Protein AF-A0A9N9W3S1-F1 (afdb_monomer_lite)

Radius of gyration: 17.93 Å; chains: 1; bounding box: 42×35×51 Å

Structure (mmCIF, N/CA/C/O backbone):
data_AF-A0A9N9W3S1-F1
#
_entry.id   AF-A0A9N9W3S1-F1
#
loop_
_atom_site.group_PDB
_atom_site.id
_atom_site.type_symbol
_atom_site.label_atom_id
_atom_site.label_alt_id
_atom_site.label_comp_id
_atom_site.label_asym_id
_atom_site.label_entity_id
_atom_site.label_seq_id
_atom_site.pdbx_PDB_ins_code
_atom_site.Cartn_x
_atom_site.Cartn_y
_atom_site.Cartn_z
_atom_site.occupancy
_atom_site.B_iso_or_equiv
_atom_site.auth_seq_id
_atom_site.auth_comp_id
_atom_site.auth_asym_id
_atom_site.auth_atom_id
_atom_site.pdbx_PDB_model_num
ATOM 1 N N . MET A 1 1 ? -8.218 -24.459 13.771 1.00 39.78 1 MET A N 1
ATOM 2 C CA . MET A 1 1 ? -9.376 -23.558 13.574 1.00 39.78 1 MET A CA 1
ATOM 3 C C . MET A 1 1 ? -9.043 -22.613 12.431 1.00 39.78 1 MET A C 1
ATOM 5 O O . MET A 1 1 ? -7.928 -22.102 12.440 1.00 39.78 1 MET A O 1
ATOM 9 N N . PRO A 1 2 ? -9.924 -22.414 11.437 1.00 50.97 2 PRO A N 1
ATOM 10 C CA . PRO A 1 2 ? -9.680 -21.422 10.394 1.00 50.97 2 PRO A CA 1
ATOM 11 C C . PRO A 1 2 ? -9.572 -20.033 11.036 1.00 50.97 2 PRO A C 1
ATOM 13 O O . PRO A 1 2 ? -10.424 -19.643 11.834 1.00 50.97 2 PRO A O 1
ATOM 16 N N . ILE A 1 3 ? -8.496 -19.307 10.733 1.00 58.09 3 ILE A N 1
ATOM 17 C CA . ILE A 1 3 ? -8.317 -17.929 11.194 1.00 58.09 3 ILE A CA 1
ATOM 18 C C . ILE A 1 3 ? -9.332 -17.070 10.441 1.00 58.09 3 ILE A C 1
ATOM 20 O O . ILE A 1 3 ? -9.244 -16.928 9.224 1.00 58.09 3 ILE A O 1
ATOM 24 N N . SER A 1 4 ? -10.301 -16.496 11.156 1.00 84.06 4 SER A N 1
ATOM 25 C CA . SER A 1 4 ? -11.187 -15.496 10.563 1.00 84.06 4 SER A CA 1
ATOM 26 C C . SER A 1 4 ? -10.412 -14.197 10.343 1.00 84.06 4 SER A C 1
ATOM 28 O O . SER A 1 4 ? -9.833 -13.657 11.293 1.00 84.06 4 SER A O 1
ATOM 30 N N . LEU A 1 5 ? -10.446 -13.656 9.121 1.00 87.50 5 LEU A N 1
ATOM 31 C CA . LEU A 1 5 ? -9.849 -12.352 8.791 1.00 87.50 5 LEU A CA 1
ATOM 32 C C . LEU A 1 5 ? -10.474 -11.191 9.579 1.00 87.50 5 LEU A C 1
ATOM 34 O O . LEU A 1 5 ? -9.869 -10.133 9.698 1.00 87.50 5 LEU A O 1
ATOM 38 N N . THR A 1 6 ? -11.649 -11.400 10.174 1.00 89.38 6 THR A N 1
ATOM 39 C CA . THR A 1 6 ? -12.315 -10.424 11.048 1.00 89.38 6 THR A CA 1
ATOM 40 C C . THR A 1 6 ? -11.832 -10.465 12.498 1.00 89.38 6 THR A C 1
ATOM 42 O O . THR A 1 6 ? -12.217 -9.605 13.293 1.00 89.38 6 THR A O 1
ATOM 45 N N . SER A 1 7 ? -11.006 -11.451 12.870 1.00 91.31 7 SER A N 1
ATOM 46 C CA . SER A 1 7 ? -10.459 -11.545 14.225 1.00 91.31 7 SER A CA 1
ATOM 47 C C . SER A 1 7 ? -9.489 -10.386 14.510 1.00 91.31 7 SER A C 1
ATOM 49 O O . SER A 1 7 ? -8.771 -9.951 13.605 1.00 91.31 7 SER A O 1
ATOM 51 N N . PRO A 1 8 ? -9.397 -9.895 15.762 1.00 90.50 8 PRO A N 1
ATOM 52 C CA . PRO A 1 8 ? -8.533 -8.759 16.090 1.00 90.50 8 PRO A CA 1
ATOM 53 C C . PRO A 1 8 ? -7.064 -8.965 15.703 1.00 90.50 8 PRO A C 1
ATOM 55 O O . PRO A 1 8 ? -6.411 -8.032 15.245 1.00 90.50 8 PRO A O 1
ATOM 58 N N . GLY A 1 9 ? -6.542 -10.185 15.870 1.00 93.00 9 GLY A N 1
ATOM 59 C CA . GLY A 1 9 ? -5.172 -10.525 15.485 1.00 93.00 9 GLY A CA 1
ATOM 60 C C . GLY A 1 9 ? -4.958 -10.481 13.972 1.00 93.00 9 GLY A C 1
ATOM 61 O O . GLY A 1 9 ? -3.988 -9.882 13.513 1.00 93.00 9 GLY A O 1
ATOM 62 N N . ALA A 1 10 ? -5.887 -11.052 13.197 1.00 94.06 10 ALA A N 1
ATOM 63 C CA . ALA A 1 10 ? -5.798 -11.055 11.739 1.00 94.06 10 ALA A CA 1
ATOM 64 C C . ALA A 1 10 ? -5.897 -9.640 11.151 1.00 94.06 10 ALA A C 1
ATOM 66 O O . ALA A 1 10 ? -5.109 -9.290 10.278 1.00 94.06 10 ALA A O 1
ATOM 67 N N . LEU A 1 11 ? -6.789 -8.798 11.677 1.00 95.00 11 LEU A N 1
ATOM 68 C CA . LEU A 1 11 ? -6.901 -7.397 11.257 1.00 95.00 11 LEU A CA 1
ATOM 69 C C . LEU A 1 11 ? -5.643 -6.590 11.562 1.00 95.00 11 LEU A C 1
ATOM 71 O O . LEU A 1 11 ? -5.178 -5.842 10.708 1.00 95.00 11 LEU A O 1
ATOM 75 N N . LYS A 1 12 ? -5.059 -6.755 12.758 1.00 95.88 12 LYS A N 1
ATOM 76 C CA . LYS A 1 12 ? -3.783 -6.106 13.095 1.00 95.88 12 LYS A CA 1
ATOM 77 C C . LYS A 1 12 ? -2.692 -6.514 12.109 1.00 95.88 12 LYS A C 1
ATOM 79 O O . LYS A 1 12 ? -1.964 -5.653 11.626 1.00 95.88 12 LYS A O 1
ATOM 84 N N . ALA A 1 13 ? -2.604 -7.804 11.783 1.00 96.94 13 ALA A N 1
ATOM 85 C CA . ALA A 1 13 ? -1.651 -8.299 10.796 1.00 96.94 13 ALA A CA 1
ATOM 86 C C . ALA A 1 13 ? -1.916 -7.722 9.395 1.00 96.94 13 ALA A C 1
ATOM 88 O O . ALA A 1 13 ? -0.971 -7.332 8.715 1.00 96.94 13 ALA A O 1
ATOM 89 N N . LEU A 1 14 ? -3.182 -7.606 8.986 1.00 97.44 14 LEU A N 1
ATOM 90 C CA . LEU A 1 14 ? -3.565 -7.042 7.693 1.00 97.44 14 LEU A CA 1
ATOM 91 C C . LEU A 1 14 ? -3.226 -5.549 7.588 1.00 97.44 14 LEU A C 1
ATOM 93 O O . LEU A 1 14 ? -2.593 -5.134 6.618 1.00 97.44 14 LEU A O 1
ATOM 97 N N . TYR A 1 15 ? -3.563 -4.743 8.599 1.00 98.19 15 TYR A N 1
ATOM 98 C CA . TYR A 1 15 ? -3.175 -3.330 8.630 1.00 98.19 15 TYR A CA 1
ATOM 99 C C . TYR A 1 15 ? -1.659 -3.150 8.706 1.00 98.19 15 TYR A C 1
ATOM 101 O O . TYR A 1 15 ? -1.127 -2.270 8.039 1.00 98.19 15 TYR A O 1
ATOM 109 N N . ALA A 1 16 ? -0.945 -3.991 9.460 1.00 98.25 16 ALA A N 1
ATOM 110 C CA . ALA A 1 16 ? 0.516 -3.975 9.478 1.00 98.25 16 ALA A CA 1
ATOM 111 C C . ALA A 1 16 ? 1.109 -4.317 8.105 1.00 98.25 16 ALA A C 1
ATOM 113 O O . ALA A 1 16 ? 2.039 -3.650 7.658 1.00 98.25 16 ALA A O 1
ATOM 114 N N . GLY A 1 17 ? 0.546 -5.310 7.414 1.00 97.81 17 GLY A N 1
ATOM 115 C CA . GLY A 1 17 ? 0.931 -5.666 6.053 1.00 97.81 17 GLY A CA 1
ATOM 116 C C . GLY A 1 17 ? 0.729 -4.509 5.075 1.00 97.81 17 GLY A C 1
ATOM 117 O O . GLY A 1 17 ? 1.677 -4.131 4.392 1.00 97.81 17 GLY A O 1
ATOM 118 N N . ASN A 1 18 ? -0.453 -3.888 5.077 1.00 98.31 18 ASN A N 1
ATOM 119 C CA . ASN A 1 18 ? -0.741 -2.707 4.258 1.00 98.31 18 ASN A CA 1
ATOM 120 C C . ASN A 1 18 ? 0.171 -1.520 4.607 1.00 98.31 18 ASN A C 1
ATOM 122 O O . ASN A 1 18 ? 0.714 -0.873 3.715 1.00 98.31 18 ASN A O 1
ATOM 126 N N . ALA A 1 19 ? 0.399 -1.254 5.896 1.00 98.19 19 ALA A N 1
ATOM 127 C CA . ALA A 1 19 ? 1.301 -0.198 6.345 1.00 98.19 19 ALA A CA 1
ATOM 128 C C . ALA A 1 19 ? 2.721 -0.414 5.809 1.00 98.19 19 ALA A C 1
ATOM 130 O O . ALA A 1 19 ? 3.317 0.512 5.259 1.00 98.19 19 ALA A O 1
ATOM 131 N N . LEU A 1 20 ? 3.250 -1.636 5.915 1.00 98.00 20 LEU A N 1
ATOM 132 C CA . LEU A 1 20 ? 4.561 -1.987 5.371 1.00 98.00 20 LEU A CA 1
ATOM 133 C C . LEU A 1 20 ? 4.587 -1.885 3.847 1.00 98.00 20 LEU A C 1
ATOM 135 O O . LEU A 1 20 ? 5.553 -1.363 3.291 1.00 98.00 20 LEU A O 1
ATOM 139 N N . TRP A 1 21 ? 3.537 -2.358 3.177 1.00 96.69 21 TRP A N 1
ATOM 140 C CA . TRP A 1 21 ? 3.443 -2.3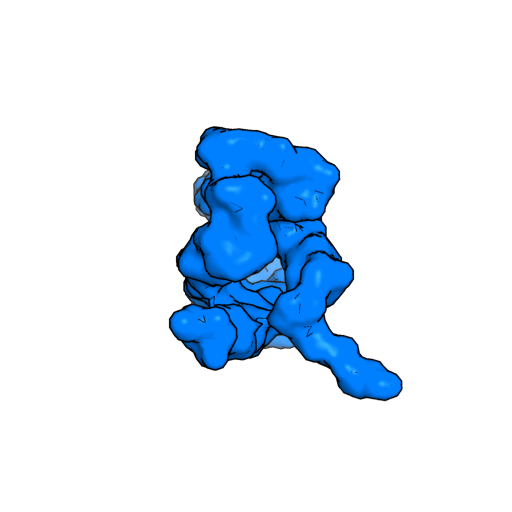61 1.724 1.00 96.69 21 TRP A CA 1
ATOM 141 C C . TRP A 1 21 ? 3.454 -0.944 1.152 1.00 96.69 21 TRP A C 1
ATOM 143 O O . TRP A 1 21 ? 4.368 -0.588 0.407 1.00 96.69 21 TRP A O 1
ATOM 153 N N . PHE A 1 22 ? 2.517 -0.101 1.583 1.00 97.19 22 PHE A N 1
ATOM 154 C CA . PHE A 1 22 ? 2.404 1.270 1.097 1.00 97.19 22 PHE A CA 1
ATOM 155 C C . PHE A 1 22 ? 3.572 2.156 1.539 1.00 97.19 22 PHE A C 1
ATOM 157 O O . PHE A 1 22 ? 4.035 2.982 0.753 1.00 97.19 22 PHE A O 1
ATOM 164 N N . SER A 1 23 ? 4.125 1.952 2.743 1.00 97.62 23 SER A N 1
ATOM 165 C CA . SER A 1 23 ? 5.349 2.662 3.154 1.00 97.62 23 SER A CA 1
ATOM 166 C C . SER A 1 23 ? 6.548 2.247 2.307 1.00 97.62 23 SER A C 1
ATOM 168 O O . SER A 1 23 ? 7.360 3.086 1.917 1.00 97.62 23 SER A O 1
ATOM 170 N N . SER A 1 24 ? 6.661 0.955 1.987 1.00 95.31 24 SER A N 1
ATOM 171 C CA . SER A 1 24 ? 7.709 0.454 1.102 1.00 95.31 24 SER A CA 1
ATOM 172 C C . SER A 1 24 ? 7.567 1.040 -0.300 1.00 95.31 24 SER A C 1
ATOM 174 O O . SER A 1 24 ? 8.564 1.514 -0.846 1.00 95.31 24 SER A O 1
ATOM 176 N N . ALA A 1 25 ? 6.352 1.063 -0.857 1.00 93.50 25 ALA A N 1
ATOM 177 C CA . ALA A 1 25 ? 6.066 1.673 -2.152 1.00 93.50 25 ALA A CA 1
ATOM 178 C C . ALA A 1 25 ? 6.430 3.164 -2.157 1.00 93.50 25 ALA A C 1
ATOM 180 O O . ALA A 1 25 ? 7.164 3.602 -3.040 1.00 93.50 25 ALA A O 1
ATOM 181 N N . PHE A 1 26 ? 6.024 3.918 -1.129 1.00 95.69 26 PHE A N 1
ATOM 182 C CA . PHE A 1 26 ? 6.416 5.317 -0.957 1.00 95.69 26 PHE A CA 1
ATOM 183 C C . PHE A 1 26 ? 7.937 5.482 -0.976 1.00 95.69 26 PHE A C 1
ATOM 185 O O . PHE A 1 26 ? 8.463 6.173 -1.843 1.00 95.69 26 PHE A O 1
ATOM 192 N N . VAL A 1 27 ? 8.667 4.799 -0.089 1.00 96.12 27 VAL A N 1
ATOM 193 C CA . VAL A 1 27 ? 10.126 4.964 0.021 1.00 96.12 27 VAL A CA 1
ATOM 194 C C . VAL A 1 27 ? 10.838 4.588 -1.278 1.00 96.12 27 VAL A C 1
ATOM 196 O O . VAL A 1 27 ? 11.732 5.293 -1.750 1.00 96.12 27 VAL A O 1
ATOM 199 N N . HIS A 1 28 ? 10.465 3.455 -1.863 1.00 93.44 28 HIS A N 1
ATOM 200 C CA . HIS A 1 28 ? 11.177 2.920 -3.009 1.00 93.44 28 HIS A CA 1
ATOM 201 C C . HIS A 1 28 ? 10.850 3.657 -4.305 1.00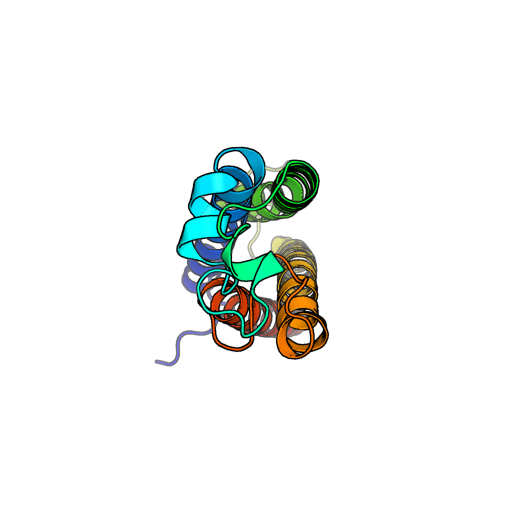 93.44 28 HIS A C 1
ATOM 203 O O . HIS A 1 28 ? 11.744 3.837 -5.132 1.00 93.44 28 HIS A O 1
ATOM 209 N N . PHE A 1 29 ? 9.605 4.090 -4.493 1.00 92.50 29 PHE A N 1
ATOM 210 C CA . PHE A 1 29 ? 9.209 4.788 -5.712 1.00 92.50 29 PHE A CA 1
ATOM 211 C C . PHE A 1 29 ? 9.548 6.279 -5.630 1.00 92.50 29 PHE A C 1
ATOM 213 O O . PHE A 1 29 ? 9.971 6.841 -6.634 1.00 92.50 29 PHE A O 1
ATOM 220 N N . ALA A 1 30 ? 9.463 6.899 -4.446 1.00 94.31 30 ALA A N 1
ATOM 221 C CA . ALA A 1 30 ? 9.765 8.321 -4.271 1.00 94.31 30 ALA A CA 1
ATOM 222 C C . ALA A 1 30 ? 11.259 8.652 -4.189 1.00 94.31 30 ALA A C 1
ATOM 224 O O . ALA A 1 30 ? 11.653 9.740 -4.605 1.00 94.31 30 ALA A O 1
ATOM 225 N N . PHE A 1 31 ? 12.096 7.738 -3.684 1.00 94.62 31 PHE A N 1
ATOM 226 C CA . PHE A 1 31 ? 13.511 8.046 -3.419 1.00 94.62 31 PHE A CA 1
ATOM 227 C C . PHE A 1 31 ? 14.505 7.043 -4.011 1.00 94.62 31 PHE A C 1
ATOM 229 O O . PHE A 1 31 ? 15.715 7.238 -3.903 1.00 94.62 31 PHE A O 1
ATOM 236 N N . ARG A 1 32 ? 14.038 5.925 -4.586 1.00 94.00 32 ARG A N 1
ATOM 237 C CA . ARG A 1 32 ? 14.909 4.856 -5.113 1.00 94.00 32 ARG A CA 1
ATOM 238 C C . ARG A 1 32 ? 14.523 4.421 -6.528 1.00 94.00 32 ARG A C 1
ATOM 240 O O . ARG A 1 32 ? 14.635 3.242 -6.871 1.00 94.00 32 ARG A O 1
ATOM 247 N N . GLN A 1 33 ? 14.126 5.378 -7.361 1.00 92.06 33 GLN A N 1
ATOM 248 C CA . GLN A 1 33 ? 13.639 5.189 -8.729 1.00 92.06 33 GLN A CA 1
ATOM 249 C C . GLN A 1 33 ? 14.589 4.329 -9.568 1.00 92.06 33 GLN A C 1
ATOM 251 O O . GLN A 1 33 ? 14.183 3.284 -10.072 1.00 92.06 33 GLN A O 1
ATOM 256 N N . THR A 1 34 ? 15.872 4.697 -9.647 1.00 90.88 34 THR A N 1
ATOM 257 C CA . THR A 1 34 ? 16.893 3.953 -10.409 1.00 90.88 34 THR A CA 1
ATOM 258 C C . THR A 1 34 ? 16.998 2.496 -9.964 1.00 90.88 34 THR A C 1
ATOM 260 O O . THR A 1 34 ? 17.043 1.576 -10.787 1.00 90.88 34 THR A O 1
ATOM 263 N N . PHE A 1 35 ? 17.009 2.263 -8.649 1.00 90.69 35 PHE A N 1
ATOM 264 C CA . PHE A 1 35 ? 17.083 0.919 -8.082 1.00 90.69 35 PHE A CA 1
ATOM 265 C C . PHE A 1 35 ? 15.858 0.093 -8.472 1.00 90.69 35 PHE A C 1
ATOM 267 O O . PHE A 1 35 ? 15.995 -1.052 -8.907 1.00 90.69 35 PHE A O 1
ATOM 274 N N . ILE A 1 36 ? 14.665 0.672 -8.352 1.00 89.06 36 ILE A N 1
ATOM 275 C CA . ILE A 1 36 ? 13.429 -0.029 -8.670 1.00 89.06 36 ILE A CA 1
ATOM 276 C C . ILE A 1 36 ? 13.293 -0.300 -10.164 1.00 89.06 36 ILE A C 1
ATOM 278 O O . ILE A 1 36 ? 12.989 -1.433 -10.538 1.00 89.06 36 ILE A O 1
ATOM 282 N N . MET A 1 37 ? 13.604 0.673 -11.015 1.00 86.94 37 MET A N 1
ATOM 283 C CA . MET A 1 37 ? 13.628 0.476 -12.462 1.00 86.94 37 MET A CA 1
ATOM 284 C C . MET A 1 37 ? 14.568 -0.663 -12.851 1.00 86.94 37 MET A C 1
ATOM 286 O O . MET A 1 37 ? 14.195 -1.545 -13.618 1.00 86.94 37 MET A O 1
ATOM 290 N N . THR A 1 38 ? 15.750 -0.729 -12.245 1.00 86.06 38 THR A N 1
ATOM 291 C CA . THR A 1 38 ? 16.720 -1.797 -12.527 1.00 86.06 38 THR A CA 1
ATOM 292 C C . THR A 1 38 ? 16.247 -3.169 -12.035 1.00 86.06 38 THR A C 1
ATOM 294 O O . THR A 1 38 ? 16.498 -4.199 -12.673 1.00 86.06 38 THR A O 1
ATOM 297 N N . LYS A 1 39 ? 15.593 -3.206 -10.870 1.00 84.00 39 LYS A N 1
ATOM 298 C CA . LYS A 1 39 ? 15.254 -4.453 -10.176 1.00 84.00 39 LYS A CA 1
ATOM 299 C C . LYS A 1 39 ? 13.923 -5.051 -10.619 1.00 84.00 39 LYS A C 1
ATOM 301 O O . LYS A 1 39 ? 13.828 -6.272 -10.725 1.00 84.00 39 LYS A O 1
ATOM 306 N N . LEU A 1 40 ? 12.907 -4.215 -10.813 1.00 80.00 40 LEU A N 1
ATOM 307 C CA . LEU A 1 40 ? 11.516 -4.635 -10.999 1.00 80.00 40 LEU A CA 1
ATOM 308 C C . LEU A 1 40 ? 11.005 -4.389 -12.419 1.00 80.00 40 LEU A C 1
ATOM 310 O O . LEU A 1 40 ? 10.126 -5.127 -12.866 1.00 80.00 40 LEU A O 1
ATOM 314 N N . SER A 1 41 ? 11.565 -3.425 -13.159 1.00 77.69 41 SER A N 1
ATOM 315 C CA . SER A 1 41 ? 11.185 -3.264 -14.562 1.00 77.69 41 SER A CA 1
ATOM 316 C C . SER A 1 41 ? 11.735 -4.421 -15.407 1.00 77.69 41 SER A C 1
ATOM 318 O O . SER A 1 41 ? 12.853 -4.909 -15.211 1.00 77.69 41 SER A O 1
ATOM 320 N N . LYS A 1 42 ? 10.955 -4.853 -16.402 1.00 78.69 42 LYS A N 1
ATOM 321 C CA . LYS A 1 42 ? 11.388 -5.854 -17.393 1.00 78.69 42 LYS A CA 1
ATOM 322 C C . LYS A 1 42 ? 12.076 -5.223 -18.611 1.00 78.69 42 LYS A C 1
ATOM 324 O O . LYS A 1 42 ? 12.280 -5.901 -19.615 1.00 78.69 42 LYS A O 1
ATOM 329 N N . ARG A 1 43 ? 12.464 -3.943 -18.537 1.00 81.62 43 ARG A N 1
ATOM 330 C CA . ARG A 1 43 ? 13.045 -3.195 -19.669 1.00 81.62 43 ARG A CA 1
ATOM 331 C C . ARG A 1 43 ? 14.376 -3.770 -20.135 1.00 81.62 43 ARG A C 1
ATOM 333 O O . ARG A 1 43 ? 14.584 -3.908 -21.333 1.00 81.62 43 ARG A O 1
ATOM 340 N N . LYS A 1 44 ? 15.220 -4.224 -19.200 1.00 81.44 44 LYS A N 1
ATOM 341 C CA . LYS A 1 44 ? 16.495 -4.906 -19.500 1.00 81.44 44 LYS A CA 1
ATOM 342 C C . LYS A 1 44 ? 16.343 -6.168 -20.365 1.00 81.44 44 LYS A C 1
ATOM 344 O O . LYS A 1 44 ? 17.298 -6.589 -21.002 1.00 81.44 44 LYS A O 1
ATOM 349 N N . THR A 1 45 ? 15.153 -6.769 -20.379 1.00 82.31 45 THR A N 1
ATOM 350 C CA . THR A 1 45 ? 14.812 -7.957 -21.177 1.00 82.31 45 THR A CA 1
ATOM 351 C C . THR A 1 45 ? 13.768 -7.659 -22.261 1.00 82.31 45 THR A C 1
ATOM 353 O O . THR A 1 45 ? 13.207 -8.595 -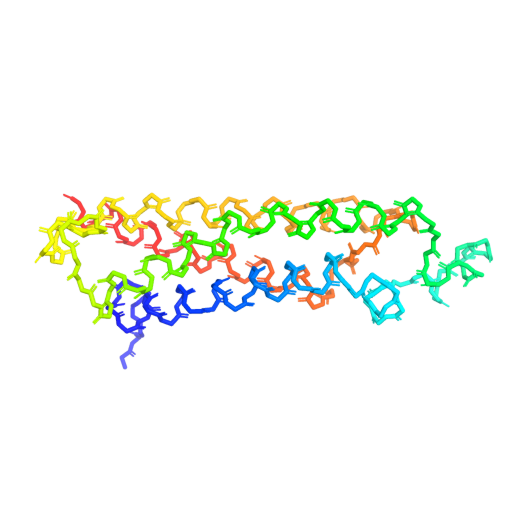22.819 1.00 82.31 45 THR A O 1
ATOM 356 N N . SER A 1 46 ? 13.448 -6.390 -22.544 1.00 82.12 46 SER A N 1
ATOM 357 C CA . SER A 1 46 ? 12.459 -6.032 -23.576 1.00 82.12 46 SER A CA 1
ATOM 358 C C . SER A 1 46 ? 12.949 -6.450 -24.962 1.00 82.12 46 SER A C 1
ATOM 360 O O . SER A 1 46 ? 14.135 -6.357 -25.252 1.00 82.12 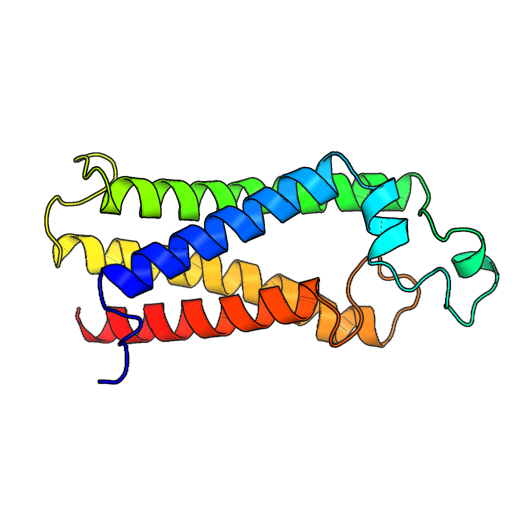46 SER A O 1
ATOM 362 N N . GLY A 1 47 ? 12.046 -6.866 -25.852 1.00 83.19 47 GLY A N 1
ATOM 363 C CA . GLY A 1 47 ? 12.398 -7.119 -27.256 1.00 83.19 47 GLY A CA 1
ATOM 364 C C . GLY A 1 47 ? 12.804 -5.852 -28.022 1.00 83.19 47 GLY A C 1
ATOM 365 O O . GLY A 1 47 ? 13.373 -5.947 -29.103 1.00 83.19 47 GLY A O 1
ATOM 366 N N . ASN A 1 48 ? 12.537 -4.667 -27.466 1.00 85.25 48 ASN A N 1
ATOM 367 C CA . ASN A 1 48 ? 12.853 -3.384 -28.072 1.00 85.25 48 ASN A CA 1
ATOM 368 C C . ASN A 1 48 ? 14.213 -2.853 -27.579 1.00 85.25 48 ASN A C 1
ATOM 370 O O . ASN A 1 48 ? 14.392 -2.546 -26.397 1.0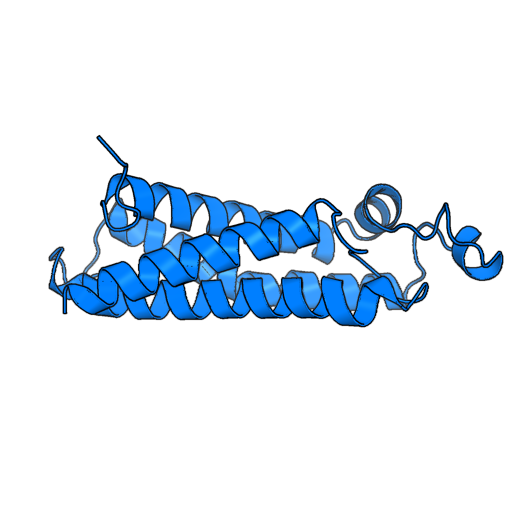0 85.25 48 ASN A O 1
ATOM 374 N N . GLU A 1 49 ? 15.157 -2.681 -28.507 1.00 87.25 49 GLU A N 1
ATOM 375 C CA . GLU A 1 49 ? 16.520 -2.209 -28.225 1.00 87.25 49 GLU A CA 1
ATOM 376 C C . GLU A 1 49 ? 16.575 -0.814 -27.584 1.00 87.25 49 GLU A C 1
ATOM 378 O O . GLU A 1 49 ? 17.460 -0.541 -26.771 1.00 87.25 49 GLU A O 1
ATOM 383 N N . ILE A 1 50 ? 15.609 0.063 -27.878 1.00 86.62 50 ILE A N 1
ATOM 384 C CA . ILE A 1 50 ? 15.522 1.389 -27.253 1.00 86.62 50 ILE A CA 1
ATOM 385 C C . ILE A 1 50 ? 15.237 1.241 -25.751 1.00 86.62 50 ILE A C 1
ATOM 387 O O . ILE A 1 50 ? 15.901 1.861 -24.921 1.00 86.62 50 ILE A O 1
ATOM 391 N N . PHE A 1 51 ? 14.293 0.376 -25.372 1.00 84.62 51 PHE A N 1
ATOM 392 C CA . PHE A 1 51 ? 13.926 0.180 -23.966 1.00 84.62 51 PHE A CA 1
ATOM 393 C C . PHE A 1 51 ? 14.972 -0.605 -23.178 1.00 84.62 51 PHE A C 1
ATOM 395 O O . PHE A 1 51 ? 15.188 -0.295 -22.007 1.00 84.62 51 PHE A O 1
ATOM 402 N N . LYS A 1 52 ? 15.674 -1.549 -23.816 1.00 86.19 52 LYS A N 1
ATOM 403 C CA . LYS A 1 52 ? 16.838 -2.221 -23.219 1.00 86.19 52 LYS A CA 1
ATOM 404 C C . LYS A 1 52 ? 17.923 -1.230 -22.804 1.00 86.19 52 LYS A C 1
ATOM 406 O O . LYS A 1 52 ? 18.418 -1.313 -21.681 1.00 86.19 52 LYS A O 1
ATOM 411 N N . LYS A 1 53 ? 18.256 -0.267 -23.672 1.00 87.50 53 LYS A N 1
ATOM 412 C CA . LYS A 1 53 ? 19.254 0.779 -23.379 1.00 87.50 53 LYS A CA 1
ATOM 413 C C . LYS A 1 53 ? 18.825 1.709 -22.240 1.00 87.50 53 LYS A C 1
ATOM 415 O O . LYS A 1 53 ? 19.675 2.249 -21.544 1.00 87.50 53 LYS A O 1
ATOM 420 N N . MET A 1 54 ? 17.520 1.838 -21.999 1.00 86.31 54 MET A N 1
ATOM 421 C CA . MET A 1 54 ? 16.936 2.632 -20.910 1.00 86.31 54 MET A CA 1
ATOM 422 C C . MET A 1 54 ? 16.457 1.760 -19.738 1.00 86.31 54 MET A C 1
ATOM 424 O O . MET A 1 54 ? 15.416 2.027 -19.129 1.00 86.31 54 MET A O 1
ATOM 428 N N . ALA A 1 55 ? 17.211 0.709 -19.399 1.00 85.75 55 ALA A N 1
ATOM 429 C CA . ALA A 1 55 ? 16.860 -0.219 -18.321 1.00 85.75 55 ALA A CA 1
ATOM 430 C C . ALA A 1 55 ? 16.644 0.468 -16.958 1.00 85.75 55 ALA A C 1
ATOM 432 O O . ALA A 1 55 ? 15.821 0.015 -16.165 1.00 85.75 55 ALA A O 1
ATOM 433 N N . GLN A 1 56 ? 17.349 1.572 -16.698 1.00 88.81 56 GLN A N 1
ATOM 434 C CA . GLN A 1 56 ? 17.231 2.352 -15.462 1.00 88.81 56 GLN A CA 1
ATOM 435 C C . GLN A 1 56 ? 16.117 3.413 -15.501 1.00 88.81 56 GLN A C 1
ATOM 437 O O . GLN A 1 56 ? 15.864 4.068 -14.491 1.00 88.81 56 GLN A O 1
ATOM 442 N N . GLY A 1 57 ? 15.424 3.568 -16.633 1.00 87.75 57 GLY A N 1
ATOM 443 C CA . GLY A 1 57 ? 14.533 4.702 -16.872 1.00 87.75 57 GLY A CA 1
ATOM 444 C C . GLY A 1 57 ? 15.270 5.970 -17.298 1.00 87.75 57 GLY A C 1
ATOM 445 O O . GLY A 1 57 ? 16.493 6.043 -17.235 1.00 87.75 57 GLY A O 1
ATOM 446 N N . ASP A 1 58 ? 14.492 6.947 -17.750 1.00 89.06 58 ASP A N 1
ATOM 447 C CA . ASP A 1 58 ? 14.918 8.336 -17.945 1.00 89.06 58 ASP A CA 1
ATOM 448 C C . ASP A 1 58 ? 14.242 9.231 -16.884 1.00 89.06 58 ASP A C 1
ATOM 450 O O . ASP A 1 58 ? 13.496 8.731 -16.033 1.00 89.06 58 ASP A O 1
ATOM 454 N N . GLY A 1 59 ? 14.472 10.546 -16.955 1.00 89.56 59 GLY A N 1
ATOM 455 C CA . GLY A 1 59 ? 13.885 11.516 -16.024 1.00 89.56 59 GLY A CA 1
ATOM 456 C C . GLY A 1 59 ? 12.359 11.438 -15.933 1.00 89.56 59 GLY A C 1
ATOM 457 O O . GLY A 1 59 ? 11.823 11.407 -14.830 1.00 89.56 59 GLY A O 1
ATOM 458 N N . TRP A 1 60 ? 11.653 11.259 -17.057 1.00 89.56 60 TRP A N 1
ATOM 459 C CA . TRP A 1 60 ? 10.193 11.133 -17.037 1.00 89.56 60 TRP A CA 1
ATOM 460 C C . TRP A 1 60 ? 9.722 9.908 -16.266 1.00 89.56 60 TRP A C 1
ATOM 462 O O . TRP A 1 60 ? 8.735 9.968 -15.533 1.00 89.56 60 TRP A O 1
ATOM 472 N N . HIS A 1 61 ? 10.428 8.786 -16.407 1.00 89.19 61 HIS A N 1
ATOM 473 C CA . HIS A 1 61 ? 10.086 7.594 -15.638 1.00 89.19 61 HIS A CA 1
ATOM 474 C C . HIS A 1 61 ? 10.295 7.844 -14.144 1.00 89.19 61 HIS A C 1
ATOM 476 O O . HIS A 1 61 ? 9.489 7.391 -13.337 1.00 89.19 61 HIS A O 1
ATOM 482 N N . HIS A 1 62 ? 11.355 8.561 -13.770 1.00 91.94 62 HIS A N 1
ATOM 483 C CA . HIS A 1 62 ? 11.659 8.849 -12.369 1.00 91.94 62 HIS A CA 1
ATOM 484 C C . HIS A 1 62 ? 10.641 9.808 -11.748 1.00 91.94 62 HIS A C 1
ATOM 486 O O . HIS A 1 62 ? 10.201 9.554 -10.627 1.00 91.94 62 HIS A O 1
ATOM 492 N N . ASP A 1 63 ? 10.189 10.820 -12.487 1.00 93.12 63 ASP A N 1
ATOM 493 C CA . ASP A 1 63 ? 9.147 11.750 -12.039 1.00 93.12 63 ASP A CA 1
ATOM 494 C C . ASP A 1 63 ? 7.804 11.040 -11.831 1.00 93.12 63 ASP A C 1
ATOM 496 O O . ASP A 1 63 ? 7.145 11.219 -10.804 1.00 93.12 63 ASP A O 1
ATOM 500 N N . ILE A 1 64 ? 7.420 10.158 -12.763 1.00 90.25 64 ILE A N 1
ATOM 501 C CA . ILE A 1 64 ? 6.202 9.349 -12.624 1.00 90.25 64 ILE A CA 1
ATOM 502 C C . ILE A 1 64 ? 6.310 8.426 -11.408 1.00 90.25 64 ILE A C 1
ATOM 504 O O . ILE A 1 64 ? 5.359 8.315 -10.637 1.00 90.25 64 ILE A O 1
ATOM 508 N N . LEU A 1 65 ? 7.461 7.781 -11.194 1.00 90.81 65 LEU A N 1
ATOM 509 C CA . LEU A 1 65 ? 7.669 6.959 -10.001 1.00 90.81 65 LEU A CA 1
ATOM 510 C C . LEU A 1 65 ? 7.613 7.776 -8.717 1.00 90.81 65 LEU A C 1
ATOM 512 O O . LEU A 1 65 ? 7.008 7.321 -7.749 1.00 90.81 65 LEU A O 1
ATOM 516 N N . ALA A 1 66 ? 8.173 8.984 -8.717 1.00 94.06 66 ALA A N 1
ATOM 517 C CA . ALA A 1 66 ? 8.097 9.866 -7.567 1.00 94.06 66 ALA A CA 1
ATOM 518 C C . ALA A 1 66 ? 6.645 10.196 -7.211 1.00 94.06 66 ALA A C 1
ATOM 520 O O . ALA A 1 66 ? 6.233 10.054 -6.058 1.00 94.06 66 ALA A O 1
ATOM 521 N N . TYR A 1 67 ? 5.855 10.549 -8.225 1.00 93.12 67 TYR A N 1
ATOM 522 C CA . TYR A 1 67 ? 4.435 10.836 -8.078 1.00 93.12 67 TYR A CA 1
ATOM 523 C C . TYR A 1 67 ? 3.646 9.619 -7.572 1.00 93.12 67 TYR A C 1
ATOM 525 O O . TYR A 1 67 ? 2.916 9.719 -6.585 1.00 93.12 67 TYR A O 1
ATOM 533 N N . LEU A 1 68 ? 3.847 8.445 -8.181 1.00 89.81 68 LEU A N 1
ATOM 534 C CA . LEU A 1 68 ? 3.206 7.198 -7.751 1.00 89.81 68 LEU A CA 1
ATOM 535 C C . LEU A 1 68 ? 3.597 6.822 -6.317 1.00 89.81 68 LEU A C 1
ATOM 537 O O . LEU A 1 68 ? 2.745 6.414 -5.530 1.00 89.81 68 LEU A O 1
ATOM 541 N N . GLY A 1 69 ? 4.866 6.991 -5.946 1.00 92.38 69 GLY A N 1
ATOM 542 C CA . GLY A 1 69 ? 5.329 6.808 -4.574 1.00 92.38 69 GLY A CA 1
ATOM 543 C C . GLY A 1 69 ? 4.580 7.713 -3.605 1.00 92.38 69 GLY A C 1
ATOM 544 O O . GLY A 1 69 ? 4.015 7.227 -2.626 1.00 92.38 69 GLY A O 1
ATOM 545 N N . ALA A 1 70 ? 4.500 9.010 -3.907 1.00 94.19 70 ALA A N 1
ATOM 546 C CA . ALA A 1 70 ? 3.813 9.987 -3.068 1.00 94.19 70 ALA A CA 1
ATOM 547 C C . ALA A 1 70 ? 2.320 9.664 -2.866 1.00 94.19 70 ALA A C 1
ATOM 549 O O . ALA A 1 70 ? 1.822 9.808 -1.747 1.00 94.19 70 ALA A O 1
ATOM 550 N N . MET A 1 71 ? 1.618 9.160 -3.888 1.00 93.19 71 MET A N 1
ATOM 551 C CA . MET A 1 71 ? 0.203 8.768 -3.770 1.00 93.19 71 MET A CA 1
ATOM 552 C C . MET A 1 71 ? -0.036 7.668 -2.723 1.00 93.19 71 MET A C 1
ATOM 554 O O . MET A 1 71 ? -1.057 7.686 -2.030 1.00 93.19 71 MET A O 1
ATOM 558 N N . ASN A 1 72 ? 0.925 6.755 -2.546 1.00 95.38 72 ASN A N 1
ATOM 559 C CA . ASN A 1 72 ? 0.831 5.672 -1.562 1.00 95.38 72 ASN A CA 1
ATOM 560 C C . ASN A 1 72 ? 0.898 6.169 -0.105 1.00 95.38 72 ASN A C 1
ATOM 562 O O . ASN A 1 72 ? 0.487 5.449 0.803 1.00 95.38 72 ASN A O 1
ATOM 566 N N . THR A 1 73 ? 1.346 7.406 0.139 1.00 95.69 73 THR A N 1
ATOM 567 C CA . THR A 1 73 ? 1.462 7.985 1.491 1.00 95.69 73 THR A CA 1
ATOM 568 C C . THR A 1 73 ? 0.124 8.016 2.225 1.00 95.69 73 THR A C 1
ATOM 570 O O . THR A 1 73 ? 0.065 7.726 3.416 1.00 95.69 73 THR A O 1
ATOM 573 N N . SER A 1 74 ? -0.965 8.339 1.521 1.00 96.31 74 SER A N 1
ATOM 574 C CA . SER A 1 74 ? -2.306 8.408 2.117 1.00 96.31 74 SER A CA 1
ATOM 575 C C . SER A 1 74 ? -2.794 7.036 2.602 1.00 96.31 74 SER A C 1
ATOM 577 O O . SER A 1 74 ? -3.307 6.912 3.714 1.00 96.31 74 SER A O 1
ATOM 579 N N . LEU A 1 75 ? -2.556 5.992 1.806 1.00 97.94 75 LEU A N 1
ATOM 580 C CA . LEU A 1 75 ? -2.895 4.606 2.129 1.00 97.94 75 LEU A CA 1
ATOM 581 C C . LEU A 1 75 ? -2.006 4.064 3.256 1.00 97.94 75 LEU A C 1
ATOM 583 O O . LEU A 1 75 ? -2.503 3.424 4.184 1.00 97.94 75 LEU A O 1
ATOM 587 N N . ALA A 1 76 ? -0.710 4.395 3.232 1.00 97.88 76 ALA A N 1
ATOM 588 C CA . ALA A 1 76 ? 0.212 4.094 4.323 1.00 97.88 76 ALA A CA 1
ATOM 589 C C . ALA A 1 76 ? -0.262 4.732 5.636 1.00 97.88 76 ALA A C 1
ATOM 591 O O . ALA A 1 76 ? -0.381 4.043 6.647 1.00 97.88 76 ALA A O 1
ATOM 592 N N . ALA A 1 77 ? -0.586 6.028 5.614 1.00 97.94 77 ALA A N 1
ATOM 593 C CA . ALA A 1 77 ? -1.072 6.753 6.781 1.00 97.94 77 ALA A CA 1
ATOM 594 C C . ALA A 1 77 ? -2.365 6.139 7.329 1.00 97.94 77 ALA A C 1
ATOM 596 O O . ALA A 1 77 ? -2.460 5.899 8.531 1.00 97.94 77 ALA A O 1
ATOM 597 N N . LEU A 1 78 ? -3.330 5.815 6.463 1.00 98.19 78 LEU A N 1
ATOM 598 C CA . LEU A 1 78 ? -4.577 5.166 6.865 1.00 98.19 78 LEU A CA 1
ATOM 599 C C . LEU A 1 78 ? -4.322 3.825 7.571 1.00 98.19 78 LEU A C 1
ATOM 601 O O . LEU A 1 78 ? -4.834 3.601 8.670 1.00 98.19 78 LEU A O 1
ATOM 605 N N . ALA A 1 79 ? -3.497 2.956 6.980 1.00 98.12 79 ALA A N 1
ATOM 606 C CA . ALA A 1 79 ? -3.167 1.655 7.558 1.00 98.12 79 ALA A CA 1
ATOM 607 C C . ALA A 1 79 ? -2.417 1.785 8.896 1.00 98.12 79 ALA A C 1
ATOM 609 O O . ALA A 1 79 ? -2.750 1.095 9.861 1.00 98.12 79 ALA A O 1
ATOM 610 N N . ILE A 1 80 ? -1.449 2.707 8.985 1.00 98.12 80 ILE A N 1
ATOM 611 C CA . ILE A 1 80 ? -0.686 2.982 10.212 1.00 98.12 80 ILE A CA 1
ATOM 612 C C . ILE A 1 80 ? -1.603 3.510 11.315 1.00 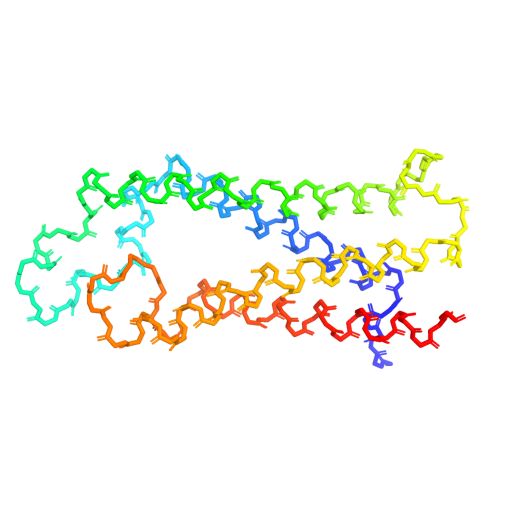98.12 80 ILE A C 1
ATOM 614 O O . ILE A 1 80 ? -1.533 3.027 12.443 1.00 98.12 80 ILE A O 1
ATOM 618 N N . LEU A 1 81 ? -2.471 4.477 11.010 1.00 97.25 81 LEU A N 1
ATOM 619 C CA . LEU A 1 81 ? -3.376 5.072 11.994 1.00 97.25 81 LEU A CA 1
ATOM 620 C C . LEU A 1 81 ? -4.396 4.057 12.509 1.00 97.25 81 LEU A C 1
ATOM 622 O O . LEU A 1 81 ? -4.646 4.011 13.714 1.00 97.25 81 LEU A O 1
ATOM 626 N N . ARG A 1 82 ? -4.945 3.201 11.636 1.00 96.75 82 ARG A N 1
ATOM 627 C CA . ARG A 1 82 ? -5.835 2.113 12.066 1.00 96.75 82 ARG A CA 1
ATOM 628 C C . ARG A 1 82 ? -5.108 1.082 12.916 1.00 96.75 82 ARG A C 1
ATOM 630 O O . ARG A 1 82 ? -5.602 0.741 13.989 1.00 96.75 82 ARG A O 1
ATOM 637 N N . LEU A 1 83 ? -3.914 0.647 12.512 1.00 96.75 83 LEU A N 1
ATOM 638 C CA . LEU A 1 83 ? -3.097 -0.247 13.332 1.00 96.75 83 LEU A CA 1
ATOM 639 C C . LEU A 1 83 ? -2.797 0.375 14.701 1.00 96.75 83 LEU A C 1
ATOM 641 O O . LEU A 1 83 ? -2.944 -0.288 15.729 1.00 96.75 83 LEU A O 1
ATOM 645 N N . TYR A 1 84 ? -2.414 1.652 14.721 1.00 95.44 84 TYR A N 1
ATOM 646 C CA . TYR A 1 84 ? -2.141 2.387 15.946 1.00 95.44 84 TYR A CA 1
ATOM 647 C C . TYR A 1 84 ? -3.374 2.433 16.849 1.00 95.44 84 TYR A C 1
ATOM 649 O O . TYR A 1 84 ? -3.261 2.062 18.012 1.00 95.44 84 TYR A O 1
ATOM 657 N N . ALA A 1 85 ? -4.552 2.782 16.323 1.00 94.06 85 ALA A N 1
ATOM 658 C CA . ALA A 1 85 ? -5.803 2.794 17.082 1.00 94.06 85 ALA A CA 1
ATOM 659 C C . ALA A 1 85 ? -6.144 1.425 17.696 1.00 94.06 85 ALA A C 1
ATOM 661 O O . ALA A 1 85 ? -6.627 1.359 18.822 1.00 94.06 85 ALA A O 1
ATOM 662 N N . MET A 1 86 ? -5.833 0.319 17.011 1.00 92.19 86 MET A N 1
ATOM 663 C CA . MET A 1 86 ? -6.052 -1.036 17.539 1.00 92.19 86 MET A CA 1
ATOM 664 C C . MET A 1 86 ? -5.049 -1.464 18.625 1.00 92.19 86 MET A C 1
ATOM 666 O O . MET A 1 86 ? -5.300 -2.427 19.359 1.00 92.19 86 MET A O 1
ATOM 670 N N . VAL A 1 87 ? -3.877 -0.828 18.687 1.00 91.88 87 VAL A N 1
ATOM 671 C CA . VAL A 1 87 ? -2.829 -1.115 19.684 1.00 91.88 87 VAL A CA 1
ATOM 672 C C . VAL A 1 87 ? -2.913 -0.142 20.860 1.00 91.88 87 VAL A C 1
ATOM 674 O O . VAL A 1 87 ? -2.700 -0.538 22.002 1.00 91.88 87 VAL A O 1
ATOM 677 N N . ARG A 1 88 ? -3.238 1.122 20.587 1.00 91.44 88 ARG A N 1
ATOM 678 C CA . ARG A 1 88 ? -3.378 2.223 21.542 1.00 91.44 88 ARG A CA 1
ATOM 679 C C . ARG A 1 88 ? -4.650 3.014 21.212 1.00 91.44 88 ARG A C 1
ATOM 681 O O . ARG A 1 88 ? -4.568 4.033 20.525 1.00 91.44 88 ARG A O 1
ATOM 688 N N . PRO A 1 89 ? -5.823 2.555 21.679 1.00 85.81 89 PRO A N 1
ATOM 689 C CA . PRO A 1 89 ? -7.088 3.221 21.397 1.00 85.81 89 PRO A CA 1
ATOM 690 C C . PRO A 1 89 ? -7.083 4.654 21.926 1.00 85.81 89 PRO A C 1
ATOM 692 O O . PRO A 1 89 ? -6.769 4.901 23.090 1.00 85.81 89 PRO A O 1
ATOM 695 N N . THR A 1 90 ? -7.454 5.606 21.074 1.00 88.38 90 THR A N 1
ATOM 696 C CA . THR A 1 90 ? -7.658 7.006 21.455 1.00 88.38 90 THR A CA 1
ATOM 697 C C . THR A 1 90 ? -9.026 7.454 20.965 1.00 88.38 90 THR A C 1
ATOM 699 O O . THR A 1 90 ? -9.471 7.030 19.901 1.00 88.38 90 THR A O 1
ATOM 702 N N . LYS A 1 91 ? -9.683 8.358 21.702 1.00 88.56 91 LYS A N 1
ATOM 703 C CA . LYS A 1 91 ? -11.007 8.889 21.320 1.00 88.56 91 LYS A CA 1
ATOM 704 C C . LYS A 1 91 ? -11.013 9.608 19.962 1.00 88.56 91 LYS A C 1
ATOM 706 O O . LYS A 1 91 ? -12.074 9.811 19.391 1.00 88.56 91 LYS A O 1
ATOM 711 N N . ALA A 1 92 ? -9.844 10.013 19.464 1.00 89.56 92 ALA A N 1
ATOM 712 C CA . ALA A 1 92 ? -9.702 10.667 18.167 1.00 89.56 92 ALA A CA 1
ATOM 713 C C . ALA A 1 92 ? -9.724 9.682 16.983 1.00 89.56 92 ALA A C 1
ATOM 715 O O . ALA A 1 92 ? -10.035 10.086 15.869 1.00 89.56 92 ALA A O 1
ATOM 716 N N . LEU A 1 93 ? -9.366 8.411 17.204 1.00 89.44 93 LEU A N 1
ATOM 717 C CA . LEU A 1 93 ? -9.172 7.415 16.138 1.00 89.44 93 LEU A CA 1
ATOM 718 C C . LEU A 1 93 ? -10.005 6.137 16.331 1.00 89.44 93 LEU A C 1
ATOM 720 O O . LEU A 1 93 ? -9.980 5.248 15.478 1.00 89.44 93 LEU A O 1
ATOM 724 N N . SER A 1 94 ? -10.699 6.026 17.460 1.00 90.50 94 SER A N 1
ATOM 725 C CA . SER A 1 94 ? -11.511 4.881 17.864 1.00 90.50 94 SER A CA 1
ATOM 726 C C . SER A 1 94 ? -12.708 5.362 18.680 1.00 90.50 94 SER A C 1
ATOM 728 O O . SER A 1 94 ? -12.621 6.343 19.422 1.00 90.50 94 SER A O 1
ATOM 730 N N . THR A 1 95 ? -13.816 4.633 18.595 1.00 88.88 95 THR A N 1
ATOM 731 C CA . THR A 1 95 ? -14.991 4.830 19.453 1.00 88.88 95 THR A CA 1
ATOM 732 C C . THR A 1 95 ? -14.780 4.293 20.871 1.00 88.88 95 THR A C 1
ATOM 734 O O . THR A 1 95 ? -15.647 4.449 21.728 1.00 88.88 95 THR A O 1
ATOM 737 N N . GLY A 1 96 ? -13.649 3.628 21.132 1.00 82.19 96 GLY A N 1
ATOM 738 C CA . GLY A 1 96 ? -13.316 3.004 22.410 1.00 82.19 96 GLY A CA 1
ATOM 739 C C . GLY A 1 96 ? -13.967 1.637 22.633 1.00 82.19 96 GLY A C 1
ATOM 740 O O . GLY A 1 96 ? -13.762 1.040 23.687 1.00 82.19 96 GLY A O 1
ATOM 741 N N . THR A 1 97 ? -14.729 1.119 21.664 1.00 86.19 97 THR A N 1
ATOM 742 C CA . THR A 1 97 ? -15.373 -0.199 21.746 1.00 86.19 97 THR A CA 1
ATOM 743 C C . THR A 1 97 ? -15.168 -0.993 20.461 1.00 86.19 97 THR A C 1
ATOM 745 O O . THR A 1 97 ? -15.182 -0.446 19.361 1.00 86.19 97 THR A O 1
ATOM 748 N N . ALA A 1 98 ? -15.029 -2.316 20.589 1.00 84.19 98 ALA A N 1
ATOM 749 C CA . ALA A 1 98 ? -14.806 -3.189 19.437 1.00 84.19 98 ALA A CA 1
ATOM 750 C C . ALA A 1 98 ? -15.960 -3.152 18.419 1.00 84.19 98 ALA A C 1
ATOM 752 O O . ALA A 1 98 ? -15.710 -3.281 17.225 1.00 84.19 98 ALA A O 1
ATOM 753 N N . HIS A 1 99 ? -17.205 -2.973 18.879 1.00 86.75 99 HIS A N 1
ATOM 754 C CA . HIS A 1 99 ? -18.370 -2.839 17.999 1.00 86.75 99 HIS A CA 1
ATOM 755 C C . HIS A 1 99 ? -18.468 -1.461 17.346 1.00 86.75 99 HIS A C 1
ATOM 757 O O . HIS A 1 99 ? -18.755 -1.379 16.156 1.00 86.75 99 HIS A O 1
ATOM 763 N N . GLY A 1 100 ? -18.184 -0.382 18.081 1.00 87.69 100 GLY A N 1
ATOM 764 C CA . GLY A 1 100 ? -18.243 0.962 17.508 1.00 87.69 100 GLY A CA 1
ATOM 765 C C . GLY A 1 100 ? -17.147 1.227 16.468 1.00 87.69 100 GLY A C 1
ATOM 766 O O . GLY A 1 100 ? -17.347 2.051 15.582 1.00 87.69 100 GLY A O 1
ATOM 767 N N . ASP A 1 101 ? -16.039 0.482 16.507 1.00 93.50 101 ASP A N 1
ATOM 768 C CA . ASP A 1 101 ? -14.966 0.578 15.512 1.00 93.50 101 ASP A CA 1
ATOM 769 C C . ASP A 1 101 ? -15.223 -0.233 14.228 1.00 93.50 101 ASP A C 1
ATOM 771 O O . ASP A 1 101 ? -14.461 -0.096 13.269 1.00 93.50 101 ASP A O 1
ATOM 775 N N . ILE A 1 102 ? -16.286 -1.049 14.158 1.00 93.75 102 ILE A N 1
ATOM 776 C CA . ILE A 1 102 ? -16.595 -1.851 12.958 1.00 93.75 102 ILE A CA 1
ATOM 777 C C . ILE A 1 102 ? -16.799 -0.966 11.714 1.00 93.75 102 ILE A C 1
ATOM 779 O O . ILE A 1 102 ? -16.160 -1.261 10.702 1.00 93.75 102 ILE A O 1
ATOM 783 N N . PRO A 1 103 ? -17.594 0.126 11.735 1.00 95.88 103 PRO A N 1
ATOM 784 C CA . PRO A 1 103 ? -17.731 1.011 10.576 1.00 95.88 103 PRO A CA 1
ATOM 785 C C . PRO A 1 103 ? -16.401 1.628 10.125 1.00 95.88 103 PRO A C 1
ATOM 787 O O . PRO A 1 103 ? -16.153 1.751 8.926 1.00 95.88 103 PRO A O 1
ATOM 790 N N . LEU A 1 104 ? -15.526 1.980 11.075 1.00 95.19 104 LEU A N 1
ATOM 791 C CA . LEU A 1 104 ? -14.200 2.528 10.779 1.00 95.19 104 LEU A CA 1
ATOM 792 C C . LEU A 1 104 ? -13.300 1.482 10.117 1.00 95.19 104 LEU A C 1
ATOM 794 O O . LEU A 1 104 ? -12.572 1.808 9.181 1.00 95.19 104 LEU A O 1
ATOM 798 N N . ASP A 1 105 ? -13.370 0.229 10.575 1.00 96.06 105 ASP A N 1
ATOM 799 C CA . ASP A 1 105 ? -12.658 -0.883 9.950 1.00 96.06 105 ASP A CA 1
ATOM 800 C C . ASP A 1 105 ? -13.163 -1.156 8.533 1.00 96.06 105 ASP A C 1
ATOM 802 O O . ASP A 1 105 ? -12.356 -1.288 7.617 1.00 96.06 105 ASP A O 1
ATOM 806 N N . VAL A 1 106 ? -14.484 -1.209 8.329 1.00 97.12 106 VAL A N 1
ATOM 807 C CA . VAL A 1 106 ? -15.078 -1.418 6.999 1.00 97.12 106 VAL A CA 1
ATOM 808 C C . VAL A 1 106 ? -14.622 -0.324 6.041 1.00 97.12 106 VAL A C 1
ATOM 810 O O . VAL A 1 106 ? -14.129 -0.633 4.959 1.00 97.12 106 VAL A O 1
ATOM 813 N N . LEU A 1 107 ? -14.728 0.945 6.445 1.00 97.44 107 LEU A N 1
ATOM 814 C CA . LEU A 1 107 ? -14.303 2.072 5.619 1.00 97.44 107 LEU A CA 1
ATOM 815 C C . LEU A 1 107 ? -12.815 1.978 5.266 1.00 97.44 107 LEU A C 1
ATOM 817 O O . LEU A 1 107 ? -12.452 2.087 4.095 1.00 97.44 107 LEU A O 1
ATOM 821 N N . ALA A 1 108 ? -11.956 1.761 6.264 1.00 97.81 108 ALA A N 1
ATOM 822 C CA . ALA A 1 108 ? -10.520 1.707 6.040 1.00 97.81 108 ALA A CA 1
ATOM 823 C C . ALA A 1 108 ? -10.128 0.551 5.110 1.00 97.81 108 ALA A C 1
ATOM 825 O O . ALA A 1 108 ? -9.364 0.760 4.172 1.00 97.81 108 ALA A O 1
ATOM 826 N N . LEU A 1 109 ? -10.682 -0.644 5.329 1.00 98.12 109 LEU A N 1
ATOM 827 C CA . LEU A 1 109 ? -10.415 -1.819 4.501 1.00 98.12 109 LEU A CA 1
ATOM 828 C C . LEU A 1 109 ? -10.935 -1.646 3.070 1.00 98.12 109 LEU A C 1
ATOM 830 O O . LEU A 1 109 ? -10.250 -2.041 2.135 1.00 98.12 109 LEU A O 1
ATOM 834 N N . VAL A 1 110 ? -12.091 -1.005 2.867 1.00 98.19 110 VAL A N 1
ATOM 835 C CA . VAL A 1 110 ? -12.574 -0.678 1.515 1.00 98.19 110 VAL A CA 1
ATOM 836 C C . VAL A 1 110 ? -11.611 0.278 0.813 1.00 98.19 110 VAL A C 1
ATOM 838 O O . VAL A 1 110 ? -11.252 0.037 -0.336 1.00 98.19 110 VAL A O 1
ATOM 841 N N . VAL A 1 111 ? -11.152 1.336 1.485 1.00 98.19 111 VAL A N 1
ATOM 842 C CA . VAL A 1 111 ? -10.215 2.302 0.887 1.00 98.19 111 VAL A CA 1
ATOM 843 C C . VAL A 1 111 ? -8.876 1.641 0.541 1.00 98.19 111 VAL A C 1
ATOM 845 O O . VAL A 1 111 ? -8.376 1.832 -0.568 1.00 98.19 111 VAL A O 1
ATOM 848 N N . LEU A 1 112 ? -8.317 0.830 1.446 1.00 98.19 112 LEU A N 1
ATOM 849 C CA . LEU A 1 112 ? -7.084 0.071 1.194 1.00 98.19 112 LEU A CA 1
ATOM 850 C C . LEU A 1 112 ? -7.275 -0.932 0.047 1.00 98.19 112 LEU A C 1
ATOM 852 O O . LEU A 1 112 ? -6.477 -0.952 -0.890 1.00 98.19 112 LEU A O 1
ATOM 856 N N . GLY A 1 113 ? -8.385 -1.673 0.056 1.00 97.06 113 GLY A N 1
ATOM 857 C CA . GLY A 1 113 ? -8.736 -2.636 -0.982 1.00 97.06 113 GLY A CA 1
ATOM 858 C C . GLY A 1 113 ? -8.920 -1.993 -2.356 1.00 97.06 113 GLY A C 1
ATOM 859 O O . GLY A 1 113 ? -8.465 -2.551 -3.349 1.00 97.06 113 GLY A O 1
ATOM 860 N N . VAL A 1 114 ? -9.523 -0.802 -2.439 1.00 97.44 114 VAL A N 1
ATOM 861 C CA . VAL A 1 114 ? -9.608 -0.014 -3.683 1.00 97.44 114 VAL A CA 1
ATOM 862 C C . VAL A 1 114 ? -8.222 0.453 -4.131 1.00 97.44 114 VAL A C 1
ATOM 864 O O . VAL A 1 114 ? -7.897 0.346 -5.316 1.00 97.44 114 VAL A O 1
ATOM 867 N N . GLY A 1 115 ? -7.389 0.924 -3.199 1.00 95.56 115 GLY A N 1
ATOM 868 C CA . GLY A 1 115 ? -6.008 1.318 -3.472 1.00 95.56 115 GLY A CA 1
ATOM 869 C C . GLY A 1 115 ? -5.208 0.183 -4.110 1.00 95.56 115 GLY A C 1
ATOM 870 O O . GLY A 1 115 ? -4.703 0.339 -5.222 1.00 95.56 115 GLY A O 1
ATOM 871 N N . ASN A 1 116 ? -5.183 -0.980 -3.459 1.00 95.69 116 ASN A N 1
ATOM 872 C CA . ASN A 1 116 ? -4.528 -2.189 -3.956 1.00 95.69 116 ASN A CA 1
ATOM 873 C C . ASN A 1 116 ? -5.141 -2.673 -5.288 1.00 95.69 116 ASN A C 1
ATOM 875 O O . ASN A 1 116 ? -4.411 -2.958 -6.240 1.00 95.69 116 ASN A O 1
ATOM 879 N N . ALA A 1 117 ? -6.476 -2.684 -5.411 1.00 93.75 117 ALA A N 1
ATOM 880 C CA . ALA A 1 117 ? -7.160 -3.150 -6.621 1.00 93.75 117 ALA A CA 1
ATOM 881 C C . ALA A 1 117 ? -6.813 -2.294 -7.839 1.00 93.75 117 ALA A C 1
ATOM 883 O O . ALA A 1 117 ? -6.591 -2.825 -8.928 1.00 93.75 117 ALA A O 1
ATOM 884 N N . SER A 1 118 ? -6.756 -0.971 -7.662 1.00 91.88 118 SER A N 1
ATOM 885 C CA . SER A 1 118 ? -6.436 -0.039 -8.743 1.00 91.88 118 SER A CA 1
ATOM 886 C C . SER A 1 118 ? -5.022 -0.266 -9.293 1.00 91.88 118 SER A C 1
ATOM 888 O O . SER A 1 118 ? -4.833 -0.280 -10.512 1.00 91.88 118 SER A O 1
ATOM 890 N N . GLN A 1 119 ? -4.050 -0.536 -8.415 1.00 88.69 119 GLN A N 1
ATOM 891 C CA . GLN A 1 119 ? -2.662 -0.817 -8.791 1.00 88.69 119 GLN A CA 1
ATOM 892 C C . GLN A 1 119 ? -2.539 -2.189 -9.469 1.00 88.69 119 GLN A C 1
ATOM 894 O O . GLN A 1 119 ? -1.992 -2.284 -10.572 1.00 88.69 119 GLN A O 1
ATOM 899 N N . ALA A 1 120 ? -3.153 -3.230 -8.892 1.00 88.06 120 ALA A N 1
ATOM 900 C CA . ALA A 1 120 ? -3.193 -4.567 -9.486 1.00 88.06 120 ALA A CA 1
ATOM 901 C C . ALA A 1 120 ? -3.838 -4.555 -10.883 1.00 88.06 120 ALA A C 1
ATOM 903 O O . ALA A 1 120 ? -3.291 -5.124 -11.831 1.00 88.06 120 ALA A O 1
ATOM 904 N N . TRP A 1 121 ? -4.979 -3.875 -11.037 1.00 86.88 121 TRP A N 1
ATOM 905 C CA . TRP A 1 121 ? -5.691 -3.763 -12.310 1.00 86.88 121 TRP A CA 1
ATOM 906 C C . TRP A 1 121 ? -4.831 -3.113 -13.392 1.00 86.88 121 TRP A C 1
ATOM 908 O O . TRP A 1 121 ? -4.728 -3.646 -14.499 1.00 86.88 121 TRP A O 1
ATOM 918 N N . MET A 1 122 ? -4.172 -1.996 -13.075 1.00 82.12 122 MET A N 1
ATOM 919 C CA . MET A 1 122 ? -3.285 -1.312 -14.016 1.00 82.12 122 MET A CA 1
ATOM 920 C C . MET A 1 122 ? -2.116 -2.202 -14.447 1.00 82.12 122 MET A C 1
ATOM 922 O O . MET A 1 122 ? -1.805 -2.275 -15.640 1.00 82.12 122 MET A O 1
ATOM 926 N N . ASN A 1 123 ? -1.524 -2.948 -13.513 1.00 79.94 123 ASN A N 1
ATOM 927 C CA . ASN A 1 123 ? -0.429 -3.865 -13.818 1.00 79.94 123 ASN A CA 1
ATOM 928 C C . ASN A 1 123 ? -0.881 -5.060 -14.679 1.00 79.94 123 ASN A C 1
ATOM 930 O O . ASN A 1 123 ? -0.169 -5.472 -15.598 1.00 79.94 123 ASN A O 1
ATOM 934 N N . PHE A 1 124 ? -2.082 -5.598 -14.452 1.00 79.50 124 PHE A N 1
ATOM 935 C CA . PHE A 1 124 ? -2.619 -6.680 -15.281 1.00 79.50 124 PHE A CA 1
ATOM 936 C C . PHE A 1 124 ? -3.129 -6.208 -16.646 1.00 79.50 124 PHE A C 1
ATOM 938 O O . PHE A 1 124 ? -3.052 -6.963 -17.607 1.00 79.50 124 PHE A O 1
ATOM 945 N N . ARG A 1 125 ? -3.653 -4.988 -16.782 1.00 79.38 125 ARG A N 1
ATOM 946 C CA . ARG A 1 125 ? -4.277 -4.544 -18.044 1.00 79.38 125 ARG A CA 1
ATOM 947 C C . ARG A 1 125 ? -3.330 -3.765 -18.939 1.00 79.38 125 ARG A C 1
ATOM 949 O O . ARG A 1 125 ? -3.251 -4.053 -20.129 1.00 79.38 125 ARG A O 1
ATOM 956 N N . THR A 1 126 ? -2.609 -2.803 -18.377 1.00 70.81 126 THR A N 1
ATOM 957 C CA . THR A 1 126 ? -1.768 -1.877 -19.147 1.00 70.81 126 THR A CA 1
ATOM 958 C C . THR A 1 126 ? -0.361 -2.429 -19.317 1.00 70.81 126 THR A C 1
ATOM 960 O O . THR A 1 126 ? 0.234 -2.327 -20.390 1.00 70.81 126 THR A O 1
ATOM 963 N N . ALA A 1 127 ? 0.179 -3.053 -18.271 1.00 68.00 127 ALA A N 1
ATOM 964 C CA . ALA A 1 127 ? 1.569 -3.477 -18.286 1.00 68.00 127 ALA A CA 1
ATOM 965 C C . ALA A 1 127 ? 1.827 -4.791 -19.025 1.00 68.00 127 ALA A C 1
ATOM 967 O O . ALA A 1 127 ? 2.922 -5.012 -19.541 1.00 68.00 127 ALA A O 1
ATOM 968 N N . LEU A 1 128 ? 0.824 -5.670 -19.110 1.00 70.31 128 LEU A N 1
ATOM 969 C CA . LEU A 1 128 ? 0.945 -6.914 -19.872 1.00 70.31 128 LEU A CA 1
ATOM 970 C C . LEU A 1 128 ? 1.226 -6.659 -21.358 1.00 70.31 128 LEU A C 1
ATOM 972 O O . LEU A 1 128 ? 2.022 -7.383 -21.959 1.00 70.31 128 LEU A O 1
ATOM 976 N N . THR A 1 129 ? 0.611 -5.624 -21.929 1.00 71.81 129 THR A N 1
ATOM 977 C CA . THR A 1 129 ? 0.635 -5.345 -23.371 1.00 71.81 129 THR A CA 1
ATOM 978 C C . THR A 1 129 ? 1.628 -4.254 -23.770 1.00 71.81 129 THR A C 1
ATOM 980 O O . THR A 1 129 ? 1.878 -4.072 -24.959 1.00 71.81 129 THR A O 1
ATOM 983 N N . SER A 1 130 ? 2.226 -3.543 -22.808 1.00 70.56 130 SER A N 1
ATOM 984 C CA . SER A 1 130 ? 3.089 -2.390 -23.071 1.00 70.56 130 SER A CA 1
ATOM 985 C C . SER A 1 130 ? 4.493 -2.570 -22.502 1.00 70.56 130 SER A C 1
ATOM 987 O O . SER A 1 130 ? 4.686 -2.624 -21.291 1.00 70.56 130 SER A O 1
ATOM 989 N N . ASP A 1 131 ? 5.503 -2.529 -23.373 1.00 67.81 131 ASP A N 1
ATOM 990 C CA . ASP A 1 131 ? 6.911 -2.413 -22.960 1.00 67.81 131 ASP A CA 1
ATOM 991 C C . ASP A 1 131 ? 7.276 -0.991 -22.476 1.00 67.81 131 ASP A C 1
ATOM 993 O O . ASP A 1 131 ? 8.390 -0.755 -22.003 1.00 67.81 131 ASP A O 1
ATOM 997 N N . ARG A 1 132 ? 6.341 -0.034 -22.595 1.00 65.44 132 ARG A N 1
ATOM 998 C CA . ARG A 1 132 ? 6.495 1.342 -22.090 1.00 65.44 132 ARG A CA 1
ATOM 999 C C . ARG A 1 132 ? 6.128 1.453 -20.617 1.00 65.44 132 ARG A C 1
ATOM 1001 O O . ARG A 1 132 ? 6.542 2.408 -19.968 1.00 65.44 132 ARG A O 1
ATOM 1008 N N . TRP A 1 133 ? 5.313 0.528 -20.112 1.00 63.84 133 TRP A N 1
ATOM 1009 C CA . TRP A 1 133 ? 4.846 0.606 -18.741 1.00 63.84 133 TRP A CA 1
ATOM 1010 C C . TRP A 1 133 ? 5.997 0.365 -17.765 1.00 63.84 133 TRP A C 1
ATOM 1012 O O . TRP A 1 133 ? 6.862 -0.489 -17.964 1.00 63.84 133 TRP A O 1
ATOM 1022 N N . ILE A 1 134 ? 6.018 1.190 -16.725 1.00 62.38 134 ILE A N 1
ATOM 1023 C CA . ILE A 1 134 ? 7.201 1.432 -15.904 1.00 62.38 134 ILE A CA 1
ATOM 1024 C C . ILE A 1 134 ? 7.436 0.267 -14.934 1.00 62.38 134 ILE A C 1
ATOM 1026 O O . ILE A 1 134 ? 8.583 -0.108 -14.682 1.00 62.38 134 ILE A O 1
ATOM 1030 N N . MET A 1 135 ? 6.353 -0.335 -14.426 1.00 65.06 135 MET A N 1
ATOM 1031 C CA . MET A 1 135 ? 6.386 -1.319 -13.342 1.00 65.06 135 MET A CA 1
ATOM 1032 C C . MET A 1 135 ? 5.295 -2.362 -13.445 1.00 65.06 135 MET A C 1
ATOM 1034 O O . MET A 1 135 ? 4.152 -2.054 -13.720 1.00 65.06 135 MET A O 1
ATOM 1038 N N . GLY A 1 136 ? 5.621 -3.591 -13.096 1.00 60.31 136 GLY A N 1
ATOM 1039 C CA . GLY A 1 136 ? 4.648 -4.662 -13.118 1.00 60.31 136 GLY A CA 1
ATOM 1040 C C . GLY A 1 136 ? 4.483 -5.229 -14.523 1.00 60.31 136 GLY A C 1
ATOM 1041 O O . GLY A 1 136 ? 4.471 -4.503 -15.503 1.00 60.31 136 GLY A O 1
ATOM 1042 N N . ARG A 1 137 ? 4.469 -6.547 -14.671 1.00 65.06 137 ARG A N 1
ATOM 1043 C CA . ARG A 1 137 ? 4.135 -7.229 -15.923 1.00 65.06 137 ARG A CA 1
ATOM 1044 C C . ARG A 1 137 ? 3.678 -8.632 -15.568 1.00 65.06 137 ARG A C 1
ATOM 1046 O O . ARG A 1 137 ? 4.506 -9.553 -15.495 1.00 65.06 137 ARG A O 1
ATOM 1053 N N . GLY A 1 138 ? 2.372 -8.780 -15.373 1.00 65.88 138 GLY A N 1
ATOM 1054 C CA . GLY A 1 138 ? 1.756 -10.041 -14.969 1.00 65.88 138 GLY A CA 1
ATOM 1055 C C . GLY A 1 138 ? 2.117 -10.393 -13.531 1.00 65.88 138 GLY A C 1
ATOM 1056 O O . GLY A 1 138 ? 1.946 -9.577 -12.642 1.00 65.88 138 GLY A O 1
ATOM 1057 N N . PHE A 1 139 ? 2.643 -11.595 -13.299 1.00 73.75 139 PHE A N 1
ATOM 1058 C CA . PHE A 1 139 ? 2.956 -12.123 -11.961 1.00 73.75 139 PHE A CA 1
ATOM 1059 C C . PHE A 1 139 ? 4.294 -11.639 -11.373 1.00 73.75 139 PHE A C 1
ATOM 1061 O O . PHE A 1 139 ? 5.045 -12.415 -10.783 1.00 73.75 139 PHE A O 1
ATOM 1068 N N . ASP A 1 140 ? 4.656 -10.372 -11.559 1.00 78.94 140 ASP A N 1
ATOM 1069 C CA . ASP A 1 140 ? 5.769 -9.810 -10.791 1.00 78.94 140 ASP A CA 1
ATOM 1070 C C . ASP A 1 140 ? 5.369 -9.563 -9.325 1.00 78.94 140 ASP A C 1
ATOM 1072 O O . ASP A 1 140 ? 4.201 -9.621 -8.942 1.00 78.94 140 ASP A O 1
ATOM 1076 N N . ARG A 1 141 ? 6.371 -9.267 -8.493 1.00 83.31 141 ARG A N 1
ATOM 1077 C CA . ARG A 1 141 ? 6.200 -9.147 -7.042 1.00 83.31 141 ARG A CA 1
ATOM 1078 C C . ARG A 1 141 ? 5.247 -8.023 -6.631 1.00 83.31 141 ARG A C 1
ATOM 1080 O O . ARG A 1 141 ? 4.553 -8.210 -5.643 1.00 83.31 141 ARG A O 1
ATOM 1087 N N . ILE A 1 142 ? 5.226 -6.893 -7.343 1.00 85.88 142 ILE A N 1
ATOM 1088 C CA . ILE A 1 142 ? 4.348 -5.764 -7.001 1.00 85.88 142 ILE A CA 1
ATOM 1089 C C . ILE A 1 142 ? 2.908 -6.176 -7.277 1.00 85.88 142 ILE A C 1
ATOM 1091 O O . ILE A 1 142 ? 2.085 -6.182 -6.371 1.00 85.88 142 ILE A O 1
ATOM 1095 N N . THR A 1 143 ? 2.644 -6.640 -8.498 1.00 85.81 143 THR A N 1
ATOM 1096 C CA . THR A 1 143 ? 1.302 -7.045 -8.924 1.00 85.81 143 THR A CA 1
ATOM 1097 C C . THR A 1 143 ? 0.718 -8.151 -8.049 1.00 85.81 143 THR A C 1
ATOM 1099 O O . THR A 1 143 ? -0.462 -8.119 -7.710 1.00 85.81 143 THR A O 1
ATOM 1102 N N . VAL A 1 144 ? 1.540 -9.130 -7.658 1.00 88.38 144 VAL A N 1
ATOM 1103 C CA . VAL A 1 144 ? 1.103 -10.205 -6.758 1.00 88.38 144 VAL A CA 1
ATOM 1104 C C . VAL A 1 144 ? 0.754 -9.658 -5.376 1.00 88.38 144 VAL A C 1
ATOM 1106 O O . VAL A 1 144 ? -0.271 -10.049 -4.826 1.00 88.38 144 VAL A O 1
ATOM 1109 N N . LEU A 1 145 ? 1.568 -8.760 -4.814 1.00 91.88 145 LEU A N 1
ATOM 1110 C CA . LEU A 1 145 ? 1.293 -8.178 -3.500 1.00 91.88 145 LEU A CA 1
ATOM 1111 C C . LEU A 1 145 ? 0.031 -7.311 -3.521 1.00 91.88 145 LEU A C 1
ATOM 1113 O O . LEU A 1 145 ? -0.826 -7.506 -2.662 1.00 91.88 145 LEU A O 1
ATOM 1117 N N . ASP A 1 146 ? -0.137 -6.457 -4.533 1.00 91.75 146 ASP A N 1
ATOM 1118 C CA . ASP A 1 146 ? -1.356 -5.659 -4.712 1.00 91.75 146 ASP A CA 1
ATOM 1119 C C . ASP A 1 146 ? -2.591 -6.560 -4.830 1.00 91.75 146 ASP A C 1
ATOM 1121 O O . ASP A 1 146 ? -3.605 -6.331 -4.174 1.00 91.75 146 ASP A O 1
ATOM 1125 N N . ALA A 1 147 ? -2.520 -7.637 -5.618 1.00 92.12 147 ALA A N 1
ATOM 1126 C CA . ALA A 1 147 ? -3.634 -8.571 -5.770 1.00 92.12 147 ALA A CA 1
ATOM 1127 C C . ALA A 1 147 ? -3.959 -9.313 -4.462 1.00 92.12 147 ALA A C 1
ATOM 1129 O O . ALA A 1 147 ? -5.131 -9.470 -4.116 1.00 92.12 147 ALA A O 1
ATOM 1130 N N . VAL A 1 148 ? -2.941 -9.746 -3.712 1.00 95.19 148 VAL A N 1
ATOM 1131 C CA . VAL A 1 148 ? -3.129 -10.411 -2.415 1.00 95.19 148 VAL A CA 1
ATOM 1132 C C . VAL A 1 148 ? -3.782 -9.460 -1.417 1.00 95.19 148 VAL A C 1
ATOM 1134 O O . VAL A 1 148 ? -4.805 -9.820 -0.837 1.00 95.19 148 VAL A O 1
ATOM 1137 N N . PHE A 1 149 ? -3.248 -8.248 -1.241 1.00 96.56 149 PHE A N 1
ATOM 1138 C CA . PHE A 1 149 ? -3.838 -7.284 -0.313 1.00 96.56 149 PHE A CA 1
ATOM 1139 C C . PHE A 1 149 ? -5.238 -6.854 -0.749 1.00 96.56 149 PHE A C 1
ATOM 1141 O O . PHE A 1 149 ? -6.124 -6.808 0.094 1.00 96.56 149 PHE A O 1
ATOM 1148 N N . THR A 1 150 ? -5.492 -6.700 -2.054 1.00 96.50 150 THR A N 1
ATOM 1149 C CA . THR A 1 150 ? -6.850 -6.486 -2.584 1.00 96.50 150 THR A CA 1
ATOM 1150 C C . THR A 1 150 ? -7.821 -7.544 -2.064 1.00 96.50 150 THR A C 1
ATOM 1152 O O . THR A 1 150 ? -8.861 -7.212 -1.499 1.00 96.50 150 THR A O 1
ATOM 1155 N N . VAL A 1 151 ? -7.494 -8.827 -2.241 1.00 96.38 151 VAL A N 1
ATOM 1156 C CA . VAL A 1 151 ? -8.376 -9.924 -1.821 1.00 96.38 151 VAL A CA 1
ATOM 1157 C C . VAL A 1 151 ? -8.560 -9.921 -0.305 1.00 96.38 151 VAL A C 1
ATOM 1159 O O . VAL A 1 151 ? -9.690 -10.021 0.171 1.00 96.38 151 VAL A O 1
ATOM 1162 N N . LEU A 1 152 ? -7.474 -9.792 0.458 1.00 97.31 152 LEU A N 1
ATOM 1163 C CA . LEU A 1 152 ? -7.533 -9.817 1.919 1.00 97.31 152 LEU A CA 1
ATOM 1164 C C . LEU A 1 152 ? -8.353 -8.650 2.483 1.00 97.31 152 LEU A C 1
ATOM 1166 O O . LEU A 1 152 ? -9.193 -8.875 3.356 1.00 97.31 152 LEU A O 1
ATOM 1170 N N . ASP A 1 153 ? -8.157 -7.442 1.954 1.00 97.25 153 ASP A N 1
ATOM 1171 C CA . ASP A 1 153 ? -8.866 -6.231 2.368 1.00 97.25 153 ASP A CA 1
ATOM 1172 C C . ASP A 1 153 ? -10.367 -6.348 2.094 1.00 97.25 153 ASP A C 1
ATOM 1174 O O . ASP A 1 153 ? -11.179 -6.122 2.992 1.00 97.25 153 ASP A O 1
ATOM 1178 N N . TRP A 1 154 ? -10.757 -6.790 0.892 1.00 97.31 154 TRP A N 1
ATOM 1179 C CA . TRP A 1 154 ? -12.168 -6.974 0.544 1.00 97.31 154 TRP A CA 1
ATOM 1180 C C . TRP A 1 154 ? -12.838 -8.079 1.358 1.00 97.31 154 TRP A C 1
ATOM 1182 O O . TRP A 1 154 ? -13.963 -7.898 1.830 1.00 97.31 154 TRP A O 1
ATOM 1192 N N . VAL A 1 155 ? -12.165 -9.213 1.572 1.00 96.38 155 VAL A N 1
ATOM 1193 C CA . VAL A 1 155 ? -12.721 -10.297 2.395 1.00 96.38 155 VAL A CA 1
ATOM 1194 C C . VAL A 1 155 ? -12.891 -9.841 3.845 1.00 96.38 155 VAL A C 1
ATOM 1196 O O . VAL A 1 155 ? -13.932 -10.108 4.450 1.00 96.38 155 VAL A O 1
ATOM 1199 N N . ALA A 1 156 ? -11.916 -9.118 4.403 1.00 96.19 156 ALA A N 1
ATOM 1200 C CA . ALA A 1 156 ? -12.014 -8.570 5.751 1.00 96.19 156 ALA A CA 1
ATOM 1201 C C . ALA A 1 156 ? -13.125 -7.510 5.859 1.00 96.19 156 ALA A C 1
ATOM 1203 O O . ALA A 1 156 ? -13.909 -7.558 6.810 1.00 96.19 156 ALA A O 1
ATOM 1204 N N . ALA A 1 157 ? -13.247 -6.613 4.873 1.00 96.88 157 ALA A N 1
ATOM 1205 C CA . ALA A 1 157 ? -14.288 -5.587 4.820 1.00 96.88 157 ALA A CA 1
ATOM 1206 C C . ALA A 1 157 ? -15.690 -6.205 4.783 1.00 96.88 157 ALA A C 1
ATOM 1208 O O . ALA A 1 157 ? -16.539 -5.865 5.605 1.00 96.88 157 ALA A O 1
ATOM 1209 N N . LEU A 1 158 ? -15.924 -7.165 3.882 1.00 96.00 158 LEU A N 1
ATOM 1210 C CA . LEU A 1 158 ? -17.204 -7.869 3.771 1.00 96.00 158 LEU A CA 1
ATOM 1211 C C . LEU A 1 158 ? -17.516 -8.681 5.031 1.00 96.00 158 LEU A C 1
ATOM 1213 O O . LEU A 1 158 ? -18.658 -8.710 5.486 1.00 96.00 158 LEU A O 1
ATOM 1217 N N . GLY A 1 159 ? -16.504 -9.325 5.618 1.00 94.75 159 GLY A N 1
ATOM 1218 C CA . GLY A 1 159 ? -16.653 -10.049 6.875 1.00 94.75 159 GLY A CA 1
ATOM 1219 C C . GLY A 1 159 ? -17.054 -9.132 8.033 1.00 94.75 159 GLY A C 1
ATOM 1220 O O . GLY A 1 159 ? -17.916 -9.500 8.825 1.00 94.75 159 GLY A O 1
ATOM 1221 N N . LYS A 1 160 ? -16.461 -7.936 8.116 1.00 93.62 160 LYS A N 1
ATOM 1222 C CA . LYS A 1 160 ? -16.789 -6.916 9.120 1.00 93.62 160 LYS A CA 1
ATOM 1223 C C . LYS A 1 160 ? -18.160 -6.294 8.898 1.00 93.62 160 LYS A C 1
ATOM 1225 O O . LYS A 1 160 ? -18.897 -6.127 9.860 1.00 93.62 160 LYS A O 1
ATOM 1230 N N . ALA A 1 161 ? -18.525 -6.013 7.651 1.00 92.62 161 ALA A N 1
ATOM 1231 C CA . ALA A 1 161 ? -19.818 -5.429 7.310 1.00 92.62 161 ALA A CA 1
ATOM 1232 C C . ALA A 1 161 ? -20.998 -6.329 7.710 1.00 92.62 161 ALA A C 1
ATOM 1234 O O . ALA A 1 161 ? -22.052 -5.824 8.062 1.00 92.62 161 ALA A O 1
ATOM 1235 N N . ARG A 1 162 ? -20.815 -7.656 7.722 1.00 92.88 162 ARG A N 1
ATOM 1236 C CA . ARG A 1 162 ? -21.823 -8.616 8.216 1.00 92.88 162 ARG A CA 1
ATOM 1237 C C . ARG A 1 162 ? -22.005 -8.614 9.739 1.00 92.88 162 ARG A C 1
ATOM 1239 O O . ARG A 1 162 ? -22.873 -9.323 10.232 1.00 92.88 162 ARG A O 1
ATOM 1246 N N . MET A 1 163 ? -21.141 -7.912 10.470 1.00 87.88 163 MET A N 1
ATOM 1247 C CA . MET A 1 163 ? -21.193 -7.770 11.930 1.00 87.88 163 MET A CA 1
ATOM 1248 C C . MET A 1 163 ? -21.775 -6.418 12.369 1.00 87.88 163 MET A C 1
ATOM 1250 O O . MET A 1 163 ? -21.815 -6.159 13.571 1.00 87.88 163 MET A O 1
ATOM 1254 N N . LEU A 1 164 ? -22.140 -5.559 11.408 1.00 84.00 164 LEU A N 1
ATOM 1255 C CA . LEU A 1 164 ? -22.955 -4.363 11.627 1.00 84.00 164 LEU A CA 1
ATOM 1256 C C . LEU A 1 164 ? -24.421 -4.766 11.787 1.00 84.00 164 LEU A C 1
ATOM 1258 O O . LEU A 1 164 ? -25.084 -4.146 12.644 1.00 84.00 164 LEU A O 1
#

Sequence (164 aa):
MPISLTSPGALKALYAGNALWFSSAFVHFAFRQTFIMTKLSKRKTSGNEIFKKMAQGDGWHHDILAYLGAMNTSLAALAILRLYAMVRPTKALSTGTAHGDIPLDVLALVVLGVGNASQAWMNFRTALTSDRWIMGRGFDRITVLDAVFTVLDWVAALGKARML

pLDDT: mean 88.71, std 10.17, range [39.78, 98.31]

Foldseek 3Di:
DDDQCQDLVNLLVLLVLQLCLLLVLLCCLQPVQQVCLQPFQCQCVDPDPVSVVQSSHDPVLSVVSNVRSVVSVVLNVLSVLQSCCSVPPDVVRAVPDPLRCLVVLLVSLVVSLVVLVVQLVCQDPVVCPDSPDRGHHPPTPSNVSSVVSNVSSVSNSVVSVVSD

Organism: NCBI:txid160324

Secondary structure (DSSP, 8-state):
----TTSHHHHHHHHHHHHHHHHHHHHHHHH-HHHHHHHH-SGGG-S-HHHHHTTT--HHHHHHHHHHHHHHHHHHHHHHHHHHHHHS--TTT--SSTTTTHHHHHHHHHHHHHHHHHHHHHHHHTTTT-TT-SS--SSSHHHHHHHHHHHHHHHHHHHHHTT-